Protein AF-A0A926ZMH8-F1 (afdb_monomer_lite)

Radius of gyration: 15.84 Å; chains: 1; bounding box: 52×40×39 Å

Foldseek 3Di:
DDDPDDPDDFQKEKEWELDLAKIKIWMDGRVDPDIDIDIFGNFKAFDAPVVLCVQCVVCVPPDQLSQSFWKDWPRTIIDTGNCRVPVVVGDSDPPDDSLVSVLGVVVSVVVSVCSVVVVPDDTGYHYHYDDDPVCVVVVVVSVVVVVPTDMDD

Structure (mmCIF, N/CA/C/O backbone):
data_AF-A0A926ZMH8-F1
#
_entry.id   AF-A0A926ZMH8-F1
#
loop_
_atom_site.group_PDB
_atom_site.id
_atom_site.type_symbol
_atom_site.label_atom_id
_atom_site.label_alt_id
_atom_site.label_comp_id
_atom_site.label_asym_id
_atom_site.label_entity_id
_atom_site.label_seq_id
_atom_site.pdbx_PDB_ins_code
_atom_site.Cartn_x
_atom_site.Cartn_y
_atom_site.Cartn_z
_atom_site.occupancy
_atom_site.B_iso_or_equiv
_atom_site.auth_seq_id
_atom_site.auth_comp_id
_atom_site.auth_asym_id
_atom_site.auth_atom_id
_atom_site.pdbx_PDB_model_num
ATOM 1 N N . MET A 1 1 ? -37.365 16.275 12.349 1.00 48.41 1 MET A N 1
ATOM 2 C CA . MET A 1 1 ? -35.954 16.168 12.787 1.00 48.41 1 MET A CA 1
ATOM 3 C C . MET A 1 1 ? -35.338 14.943 12.133 1.00 48.41 1 MET A C 1
ATOM 5 O O . MET A 1 1 ? -35.854 13.851 12.330 1.00 48.41 1 MET A O 1
ATOM 9 N N . ALA A 1 2 ? -34.305 15.112 11.305 1.00 53.81 2 ALA A N 1
ATOM 10 C CA . ALA A 1 2 ? -33.599 13.981 10.706 1.00 53.81 2 ALA A CA 1
ATOM 11 C C . ALA A 1 2 ? -32.745 13.289 11.779 1.00 53.81 2 ALA A C 1
ATOM 13 O O . ALA A 1 2 ? -31.973 13.946 12.476 1.00 53.81 2 ALA A O 1
ATOM 14 N N . ARG A 1 3 ? -32.901 11.970 11.932 1.00 49.91 3 ARG A N 1
ATOM 15 C CA . ARG A 1 3 ? -32.068 11.155 12.825 1.00 49.91 3 ARG A CA 1
ATOM 16 C C . ARG A 1 3 ? -30.608 11.276 12.357 1.00 49.91 3 ARG A C 1
ATOM 18 O O . ARG A 1 3 ? -30.365 11.030 11.174 1.00 49.91 3 ARG A O 1
ATOM 25 N N . PRO A 1 4 ? -29.643 11.653 13.218 1.00 54.38 4 PRO A N 1
ATOM 26 C CA . PRO A 1 4 ? -28.249 11.738 12.803 1.00 54.38 4 PRO A CA 1
ATOM 27 C C . PRO A 1 4 ? -27.799 10.368 12.286 1.00 54.38 4 PRO A C 1
ATOM 29 O O . PRO A 1 4 ? -28.008 9.343 12.942 1.00 54.38 4 PRO A O 1
ATOM 32 N N . LYS A 1 5 ? -27.235 10.346 11.072 1.00 59.25 5 LYS A N 1
ATOM 33 C CA . LYS A 1 5 ? -26.656 9.139 10.473 1.00 59.25 5 LYS A CA 1
ATOM 34 C C . LYS A 1 5 ? -25.567 8.641 11.423 1.00 59.25 5 LYS A C 1
ATOM 36 O O . LYS A 1 5 ? -24.600 9.355 11.670 1.00 59.25 5 LYS A O 1
ATOM 41 N N . LYS A 1 6 ? -25.741 7.438 11.976 1.00 57.62 6 LYS A N 1
ATOM 42 C CA . LYS A 1 6 ? -24.728 6.798 12.820 1.00 57.62 6 LYS A CA 1
ATOM 43 C C . LYS A 1 6 ? -23.493 6.578 11.944 1.00 57.62 6 LYS A C 1
ATOM 45 O O . LYS A 1 6 ? -23.560 5.805 10.991 1.00 57.62 6 LYS A O 1
ATOM 50 N N . VAL A 1 7 ? -22.417 7.318 12.203 1.00 68.25 7 VAL A N 1
ATOM 51 C CA . VAL A 1 7 ? -21.144 7.127 11.500 1.00 68.25 7 VAL A CA 1
ATOM 52 C C . VAL A 1 7 ? -20.620 5.761 11.925 1.00 68.25 7 VAL A C 1
ATOM 54 O O . VAL A 1 7 ? -20.462 5.510 13.120 1.00 68.25 7 VAL A O 1
ATOM 57 N N . ALA A 1 8 ? -20.453 4.852 10.965 1.00 81.44 8 ALA A N 1
ATOM 58 C CA . ALA A 1 8 ? -19.857 3.553 11.235 1.00 81.44 8 ALA A CA 1
ATOM 59 C C . ALA A 1 8 ? -18.412 3.766 11.707 1.00 81.44 8 ALA A C 1
ATOM 61 O O . ALA A 1 8 ? -17.679 4.556 11.109 1.00 81.44 8 ALA A O 1
ATOM 62 N N . VAL A 1 9 ? -18.035 3.103 12.798 1.00 87.25 9 VAL A N 1
ATOM 63 C CA . VAL A 1 9 ? -16.648 3.090 13.273 1.00 87.25 9 VAL A CA 1
ATOM 64 C C . VAL A 1 9 ? -15.838 2.276 12.258 1.00 87.25 9 VAL A C 1
ATOM 66 O O . VAL A 1 9 ? -16.289 1.182 11.920 1.00 87.25 9 VAL A O 1
ATOM 69 N N . PRO A 1 10 ? -14.718 2.797 11.723 1.00 92.44 10 PRO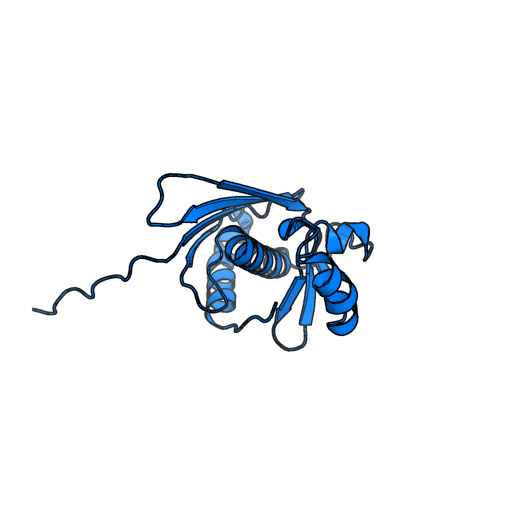 A N 1
ATOM 70 C CA . PRO A 1 10 ? -13.897 2.049 10.776 1.00 92.44 10 PRO A CA 1
ATOM 71 C C . PRO A 1 10 ? -13.199 0.876 11.475 1.00 92.44 10 PRO A C 1
ATOM 73 O O . PRO A 1 10 ? -12.972 0.939 12.681 1.00 92.44 10 PRO A O 1
ATOM 76 N N . ASP A 1 11 ? -12.785 -0.148 10.735 1.00 94.50 11 ASP A N 1
ATOM 77 C CA . ASP A 1 11 ? -12.047 -1.293 11.294 1.00 94.50 11 ASP A CA 1
ATOM 78 C C . ASP A 1 11 ? -10.647 -0.869 11.772 1.00 94.50 11 ASP A C 1
ATOM 80 O O . ASP A 1 11 ? -10.166 -1.299 12.823 1.00 94.50 11 ASP A O 1
ATOM 84 N N . ALA A 1 12 ? -10.018 0.061 11.046 1.00 95.31 12 ALA A N 1
ATOM 85 C CA . ALA A 1 12 ? -8.721 0.628 11.401 1.00 95.31 12 ALA A CA 1
ATOM 86 C C . ALA A 1 12 ? -8.620 2.134 11.112 1.00 95.31 12 ALA A C 1
ATOM 88 O O . ALA A 1 12 ? -9.407 2.724 10.363 1.00 95.31 12 ALA A O 1
ATOM 89 N N . ILE A 1 13 ? -7.593 2.754 11.685 1.00 95.31 13 ILE A N 1
ATOM 90 C CA . ILE A 1 13 ? -7.189 4.132 11.410 1.00 95.31 13 ILE A CA 1
ATOM 91 C C . ILE A 1 13 ? -5.719 4.124 10.998 1.00 95.31 13 ILE A C 1
ATOM 93 O O . ILE A 1 13 ? -4.895 3.469 11.637 1.00 95.31 13 ILE A O 1
ATOM 97 N N . ALA A 1 14 ? -5.388 4.858 9.936 1.00 95.75 14 ALA A N 1
ATOM 98 C CA . ALA A 1 14 ? -4.032 4.976 9.420 1.00 95.75 14 ALA A CA 1
ATOM 99 C C . ALA A 1 14 ? -3.645 6.430 9.159 1.00 95.75 14 ALA A C 1
ATOM 101 O O . ALA A 1 14 ? -4.430 7.229 8.649 1.00 95.75 14 ALA A O 1
ATOM 102 N N . VAL A 1 15 ? -2.394 6.747 9.464 1.00 95.25 15 VAL A N 1
ATOM 103 C CA . VAL A 1 15 ? -1.770 8.041 9.221 1.00 95.25 15 VAL A CA 1
ATOM 104 C C . VAL A 1 15 ? -0.496 7.812 8.417 1.00 95.25 15 VAL A C 1
ATOM 106 O O . VAL A 1 15 ? 0.354 7.017 8.820 1.00 95.25 15 VAL A O 1
ATOM 109 N N . MET A 1 16 ? -0.370 8.483 7.274 1.00 93.75 16 MET A N 1
ATOM 110 C CA . MET A 1 16 ? 0.699 8.232 6.306 1.00 93.75 16 MET A CA 1
ATOM 111 C C . MET A 1 16 ? 1.447 9.514 5.938 1.00 93.75 16 MET A C 1
ATOM 113 O O . MET A 1 16 ? 0.837 10.553 5.690 1.00 93.75 16 MET A O 1
ATOM 117 N N . ASP A 1 17 ? 2.768 9.416 5.847 1.00 91.69 17 ASP A N 1
ATOM 118 C CA . ASP A 1 17 ? 3.660 10.443 5.306 1.00 91.69 17 ASP A CA 1
ATOM 119 C C . ASP A 1 17 ? 4.422 9.856 4.110 1.00 91.69 17 ASP A C 1
ATOM 121 O O . ASP A 1 17 ? 5.140 8.864 4.253 1.00 91.69 17 ASP A O 1
ATOM 125 N N . PHE A 1 18 ? 4.253 10.455 2.927 1.00 87.19 18 PHE A N 1
ATOM 126 C CA . PHE A 1 18 ? 4.864 10.006 1.668 1.00 87.19 18 PHE A CA 1
ATOM 127 C C . PHE A 1 18 ? 6.198 10.698 1.365 1.00 87.19 18 PHE A C 1
ATOM 129 O O . PHE A 1 18 ? 6.505 10.957 0.196 1.00 87.19 18 PHE A O 1
ATOM 136 N N . GLY A 1 19 ? 6.979 11.007 2.401 1.00 82.44 19 GLY A N 1
ATOM 137 C CA . GLY A 1 19 ? 8.272 11.672 2.297 1.00 82.44 19 GLY A CA 1
ATOM 138 C C . GLY A 1 19 ? 9.176 11.143 1.173 1.00 82.44 19 GLY A C 1
ATOM 139 O O . GLY A 1 19 ? 9.154 9.969 0.793 1.00 82.44 19 GLY A O 1
ATOM 140 N N . GLY A 1 20 ? 10.021 12.031 0.639 1.00 79.88 20 GLY A N 1
ATOM 141 C CA . GLY A 1 20 ? 10.854 11.744 -0.538 1.00 79.88 20 GLY A CA 1
ATOM 142 C C . GLY A 1 20 ? 11.866 10.606 -0.358 1.00 79.88 20 GLY A C 1
ATOM 143 O O . GLY A 1 20 ? 12.298 10.028 -1.346 1.00 79.88 20 GLY A O 1
ATOM 144 N N . LEU A 1 21 ? 12.221 10.265 0.884 1.00 83.25 21 LEU A N 1
ATOM 145 C CA . LEU A 1 21 ? 13.135 9.161 1.196 1.00 83.25 21 LEU A CA 1
ATOM 146 C C . LEU A 1 21 ? 12.397 7.855 1.502 1.00 83.25 21 LEU A C 1
ATOM 148 O O . LEU A 1 21 ? 12.837 6.784 1.093 1.00 83.25 21 LEU A O 1
ATOM 152 N N . SER A 1 22 ? 11.263 7.943 2.191 1.00 90.38 22 SER A N 1
ATOM 153 C CA . SER A 1 22 ? 10.545 6.793 2.734 1.00 90.38 22 SER A CA 1
ATOM 154 C C . SER A 1 22 ? 9.086 7.138 2.989 1.00 90.38 22 SER A C 1
ATOM 156 O O . SER A 1 22 ? 8.794 8.244 3.447 1.00 90.38 22 SER A O 1
ATOM 158 N N . THR A 1 23 ? 8.208 6.159 2.814 1.00 92.31 23 THR A N 1
ATOM 159 C CA . THR A 1 23 ? 6.823 6.212 3.277 1.00 92.31 23 THR A CA 1
ATOM 160 C C . THR A 1 23 ? 6.759 5.744 4.725 1.00 92.31 23 THR A C 1
ATOM 162 O O . THR A 1 23 ? 7.179 4.629 5.029 1.00 92.31 23 THR A O 1
ATOM 165 N N . ARG A 1 24 ? 6.242 6.579 5.626 1.00 95.94 24 ARG A N 1
ATOM 166 C CA . ARG A 1 24 ? 6.082 6.251 7.050 1.00 95.94 24 ARG A CA 1
ATOM 167 C C . ARG A 1 24 ? 4.606 6.097 7.364 1.00 95.94 24 ARG A C 1
ATOM 169 O O . ARG A 1 24 ? 3.810 6.957 6.987 1.00 95.94 24 ARG A O 1
ATOM 176 N N . VAL A 1 25 ? 4.248 5.019 8.052 1.00 97.31 25 VAL A N 1
ATOM 177 C CA . VAL A 1 25 ? 2.852 4.692 8.347 1.00 97.31 25 VAL A CA 1
ATOM 178 C C . VAL A 1 25 ? 2.697 4.389 9.826 1.00 97.31 25 VAL A C 1
ATOM 180 O O . VAL A 1 25 ? 3.406 3.543 10.367 1.00 97.31 25 VAL A O 1
ATOM 183 N N . PHE A 1 26 ? 1.744 5.062 10.462 1.00 97.06 26 PHE A N 1
ATOM 184 C CA . PHE A 1 26 ? 1.258 4.755 11.804 1.00 97.06 26 PHE A CA 1
ATOM 185 C C . PHE A 1 26 ? -0.183 4.283 11.691 1.00 97.06 26 PHE A C 1
ATOM 187 O O . PHE A 1 26 ? -0.970 4.880 10.959 1.00 97.06 26 PHE A O 1
ATOM 194 N N . TYR A 1 27 ? -0.539 3.216 12.391 1.00 97.00 27 TYR A N 1
ATOM 195 C CA . TYR A 1 27 ? -1.875 2.646 12.296 1.00 97.00 27 TYR A CA 1
ATOM 196 C C . TYR A 1 27 ? -2.273 1.926 13.580 1.00 97.00 27 TYR A C 1
ATOM 198 O O . TYR A 1 27 ? -1.427 1.493 14.367 1.00 97.00 27 TYR A O 1
ATOM 206 N N . PHE A 1 28 ? -3.576 1.797 13.785 1.00 94.94 28 PHE A N 1
ATOM 207 C CA . PHE A 1 28 ? -4.149 1.022 14.876 1.00 94.94 28 PHE A CA 1
ATOM 208 C C . PHE A 1 28 ? -5.524 0.488 14.479 1.00 94.94 28 PHE A C 1
ATOM 210 O O . PHE A 1 28 ? -6.229 1.075 13.655 1.00 94.94 28 PHE A O 1
ATOM 217 N N . GLU A 1 29 ? -5.888 -0.646 15.064 1.00 95.06 29 GLU A N 1
ATOM 218 C CA . GLU A 1 29 ? -7.231 -1.211 14.961 1.00 95.06 29 GLU A CA 1
ATOM 219 C C . GLU A 1 29 ? -8.158 -0.440 15.905 1.00 95.06 29 GLU A C 1
ATOM 221 O O . GLU A 1 29 ? -7.808 -0.219 17.064 1.00 95.06 29 GLU A O 1
ATOM 226 N N . SER A 1 30 ? -9.339 -0.025 15.444 1.00 90.69 30 SER A N 1
ATOM 227 C CA . SER A 1 30 ? -10.188 0.928 16.184 1.00 90.69 30 SER A CA 1
ATOM 228 C C . SER A 1 30 ? -10.632 0.439 17.566 1.00 90.69 30 SER A C 1
ATOM 230 O O . SER A 1 30 ? -10.969 1.245 18.433 1.00 90.69 30 SER A O 1
ATOM 232 N N . HIS A 1 31 ? -10.638 -0.877 17.783 1.00 85.69 31 HIS A N 1
ATOM 233 C CA . HIS A 1 31 ? -11.037 -1.504 19.043 1.00 85.69 31 HIS A CA 1
ATOM 234 C C . HIS A 1 31 ? -9.857 -1.852 19.965 1.00 85.69 31 HIS A C 1
ATOM 236 O O . HIS A 1 31 ? -10.079 -2.375 21.058 1.00 85.69 31 HIS A O 1
ATOM 242 N N . LYS A 1 32 ? -8.613 -1.559 19.561 1.00 87.75 32 LYS A N 1
ATOM 243 C CA . LYS A 1 32 ? -7.399 -1.851 20.333 1.00 87.75 32 LYS A CA 1
ATOM 244 C C . LYS A 1 32 ? -6.615 -0.572 20.618 1.00 87.75 32 LYS A C 1
ATOM 246 O O . LYS A 1 32 ? -6.468 0.295 19.768 1.00 87.75 32 LYS A O 1
ATOM 251 N N . SER A 1 33 ? -6.027 -0.487 21.808 1.00 79.25 33 SER A N 1
ATOM 252 C CA . SER A 1 33 ? -5.202 0.664 22.213 1.00 79.25 33 SER A CA 1
ATOM 253 C C . SER A 1 33 ? -3.758 0.609 21.693 1.00 79.25 33 SER A C 1
ATOM 255 O O . SER A 1 33 ? -2.953 1.479 22.018 1.00 79.25 33 SER A O 1
ATOM 257 N N . GLN A 1 34 ? -3.392 -0.424 20.929 1.00 90.31 34 GLN A N 1
ATOM 258 C CA . GLN A 1 34 ? -2.026 -0.617 20.451 1.00 90.31 34 GLN A CA 1
ATOM 259 C C . GLN A 1 34 ? -1.797 0.134 19.139 1.00 90.31 34 GLN A C 1
ATOM 261 O O . GLN A 1 34 ? -2.407 -0.173 18.116 1.00 90.31 34 GLN A O 1
ATOM 266 N N . THR A 1 35 ? -0.872 1.093 19.172 1.00 92.19 35 THR A N 1
ATOM 267 C CA . THR A 1 35 ? -0.370 1.760 17.968 1.00 92.19 35 THR A CA 1
ATOM 268 C C . THR A 1 35 ? 0.780 0.960 17.377 1.00 92.19 35 THR A C 1
ATOM 270 O O . THR A 1 35 ? 1.703 0.571 18.092 1.00 92.19 35 THR A O 1
ATOM 273 N N . ASN A 1 36 ? 0.737 0.753 16.067 1.00 96.56 36 ASN A N 1
ATOM 274 C CA . ASN A 1 36 ? 1.771 0.086 15.295 1.00 96.56 36 ASN A CA 1
ATOM 275 C C . ASN A 1 36 ? 2.315 1.034 14.222 1.00 96.56 36 ASN A C 1
ATOM 277 O O . ASN A 1 36 ? 1.672 2.019 13.845 1.00 96.56 36 ASN A O 1
ATOM 281 N N . SER A 1 37 ? 3.502 0.733 13.707 1.00 97.25 37 SER A N 1
ATOM 282 C CA . SER A 1 37 ? 4.084 1.476 12.594 1.00 97.25 37 SER A CA 1
ATOM 283 C C . SER A 1 37 ? 4.920 0.584 11.687 1.00 97.25 37 SER A C 1
ATOM 285 O O . SER A 1 37 ? 5.363 -0.494 12.082 1.00 97.25 37 SER A O 1
ATOM 287 N N . PHE A 1 38 ? 5.105 1.031 10.449 1.00 97.62 38 PHE A N 1
ATOM 288 C CA . PHE A 1 38 ? 6.083 0.470 9.522 1.00 97.62 38 PHE A CA 1
ATOM 289 C C . PHE A 1 38 ? 6.610 1.561 8.587 1.00 97.62 38 PHE A C 1
ATOM 291 O O . PHE A 1 38 ? 6.057 2.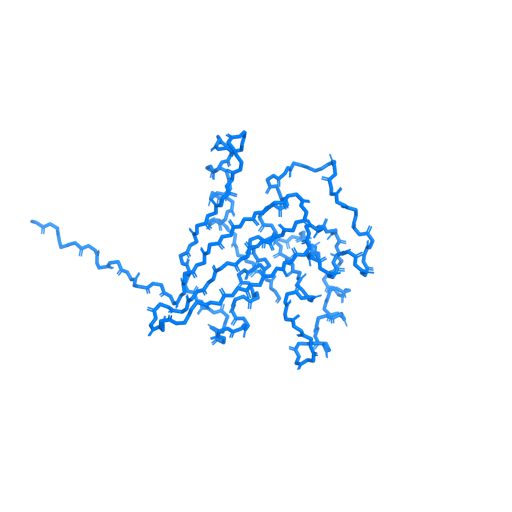663 8.490 1.00 97.62 38 PHE A O 1
ATOM 298 N N . ILE A 1 39 ? 7.711 1.243 7.913 1.00 96.88 39 ILE A N 1
ATOM 299 C CA . ILE A 1 39 ? 8.351 2.103 6.924 1.00 96.88 39 ILE A CA 1
ATOM 300 C C . ILE A 1 39 ? 8.464 1.311 5.627 1.00 96.88 39 ILE A C 1
ATOM 302 O O . ILE A 1 39 ? 8.783 0.128 5.654 1.00 96.88 39 ILE A O 1
ATOM 306 N N . MET A 1 40 ? 8.209 1.980 4.508 1.00 95.25 40 MET A N 1
ATOM 307 C CA . MET A 1 40 ? 8.518 1.483 3.172 1.00 95.25 40 MET A CA 1
ATOM 308 C C . MET A 1 40 ? 9.463 2.459 2.485 1.00 95.25 40 MET A C 1
ATOM 310 O O . MET A 1 40 ? 9.401 3.673 2.704 1.00 95.25 40 MET A O 1
ATOM 314 N N . GLU A 1 41 ? 10.306 1.959 1.602 1.00 93.56 41 GLU A N 1
ATOM 315 C CA . GLU A 1 41 ? 11.113 2.784 0.723 1.00 93.56 41 GLU A CA 1
ATOM 316 C C . GLU A 1 41 ? 10.213 3.616 -0.218 1.00 93.56 41 GLU A C 1
ATOM 318 O O . GLU A 1 41 ? 9.028 3.339 -0.428 1.00 93.56 41 GLU A O 1
ATOM 323 N N . SER A 1 42 ? 10.743 4.718 -0.747 1.00 89.50 42 SER A N 1
ATOM 324 C CA . SER A 1 42 ? 9.958 5.692 -1.523 1.00 89.50 42 SER A CA 1
ATOM 325 C C . SER A 1 42 ? 9.737 5.301 -2.989 1.00 89.50 42 SER A C 1
ATOM 327 O O . SER A 1 42 ? 8.980 5.978 -3.693 1.00 89.50 42 SER A O 1
ATOM 329 N N . GLN A 1 43 ? 10.391 4.241 -3.452 1.00 90.19 43 GLN A N 1
ATOM 330 C CA . GLN A 1 43 ? 10.428 3.799 -4.835 1.00 90.19 43 GLN A CA 1
ATOM 331 C C . GLN A 1 43 ? 9.072 3.241 -5.270 1.00 90.19 43 GLN A C 1
ATOM 333 O O . GLN A 1 43 ? 8.419 2.482 -4.553 1.00 90.19 43 GLN A O 1
ATOM 338 N N . VAL A 1 44 ? 8.670 3.607 -6.486 1.00 89.94 44 VAL A N 1
ATOM 339 C CA . VAL A 1 44 ? 7.494 3.069 -7.172 1.00 89.94 44 VAL A CA 1
ATOM 340 C C . VAL A 1 44 ? 7.900 2.805 -8.616 1.00 89.94 44 VAL A C 1
ATOM 342 O O . VAL A 1 44 ? 8.349 3.721 -9.305 1.00 89.94 44 VAL A O 1
ATOM 345 N N . GLY A 1 45 ? 7.757 1.564 -9.075 1.00 88.44 45 GLY A N 1
ATOM 346 C CA . GLY A 1 45 ? 8.221 1.132 -10.396 1.00 88.44 45 GLY A CA 1
ATOM 347 C C . GLY A 1 45 ? 7.163 0.325 -11.147 1.00 88.44 45 GLY A C 1
ATOM 348 O O . GLY A 1 45 ? 6.368 -0.357 -10.504 1.00 88.44 45 GLY A O 1
ATOM 349 N N . PRO A 1 46 ? 7.095 0.408 -12.490 1.00 89.44 46 PRO A N 1
ATOM 350 C CA . PRO A 1 46 ? 6.227 -0.466 -13.277 1.00 89.44 46 PRO A CA 1
ATOM 351 C C . PRO A 1 46 ? 6.647 -1.932 -13.139 1.00 89.44 46 PRO A C 1
ATOM 353 O O . PRO A 1 46 ? 7.835 -2.239 -13.117 1.00 89.44 46 PRO A O 1
ATOM 356 N N . VAL A 1 47 ? 5.666 -2.831 -13.077 1.00 89.38 47 VAL A N 1
ATOM 357 C CA . VAL A 1 47 ? 5.876 -4.285 -13.056 1.00 89.38 47 VAL A CA 1
ATOM 358 C C . VAL A 1 47 ? 4.690 -4.978 -13.728 1.00 89.38 47 VAL A C 1
ATOM 360 O O . VAL A 1 47 ? 3.575 -4.461 -13.688 1.00 89.38 47 VAL A O 1
ATOM 363 N N . SER A 1 48 ? 4.898 -6.140 -14.351 1.00 90.06 48 SER A N 1
ATOM 364 C CA . SER A 1 48 ? 3.778 -6.974 -14.806 1.00 90.06 48 SER A CA 1
ATOM 365 C C . SER A 1 48 ? 3.108 -7.672 -13.613 1.00 90.06 48 SER A C 1
ATOM 367 O O . SER A 1 48 ? 3.766 -7.945 -12.608 1.00 90.06 48 SER A O 1
ATOM 369 N N . ARG A 1 49 ? 1.812 -7.996 -13.709 1.00 90.31 49 ARG A N 1
ATOM 370 C CA . ARG A 1 49 ? 1.125 -8.737 -12.633 1.00 90.31 49 ARG A CA 1
ATOM 371 C C . ARG A 1 49 ? 1.726 -10.122 -12.415 1.00 90.31 49 ARG A C 1
ATOM 373 O O . ARG A 1 49 ? 1.893 -10.527 -11.273 1.00 90.31 49 ARG A O 1
ATOM 380 N N . ASP A 1 50 ? 2.082 -10.821 -13.490 1.00 91.06 50 ASP A N 1
ATOM 381 C CA . ASP A 1 50 ? 2.666 -12.163 -13.401 1.00 91.06 50 ASP A CA 1
ATOM 382 C C . ASP A 1 50 ? 4.008 -12.126 -12.669 1.00 91.06 50 ASP A C 1
ATOM 384 O O . ASP A 1 50 ? 4.255 -12.924 -11.768 1.00 91.06 50 ASP A O 1
ATOM 388 N N . THR A 1 51 ? 4.848 -11.137 -12.992 1.00 88.94 51 THR A N 1
ATOM 389 C CA . THR A 1 51 ? 6.118 -10.922 -12.295 1.00 88.94 51 THR A CA 1
ATOM 390 C C . THR A 1 51 ? 5.888 -10.554 -10.832 1.00 88.94 51 THR A C 1
ATOM 392 O O . THR A 1 51 ? 6.537 -11.128 -9.966 1.00 88.94 51 THR A O 1
ATOM 395 N N . ALA A 1 52 ? 4.962 -9.641 -10.530 1.00 89.19 52 ALA A N 1
ATOM 396 C CA . ALA A 1 52 ? 4.667 -9.262 -9.150 1.00 89.19 52 ALA A CA 1
ATOM 397 C C . ALA A 1 52 ? 4.188 -10.466 -8.320 1.00 89.19 52 ALA A C 1
ATOM 399 O O . ALA A 1 52 ? 4.736 -10.742 -7.256 1.00 89.19 52 ALA A O 1
ATOM 400 N N . ASN A 1 53 ? 3.260 -11.257 -8.862 1.00 91.06 53 ASN A N 1
ATOM 401 C CA . ASN A 1 53 ? 2.765 -12.481 -8.234 1.00 91.06 53 ASN A CA 1
ATOM 402 C C . ASN A 1 53 ? 3.864 -13.519 -8.000 1.00 91.06 53 ASN A C 1
ATOM 404 O O . ASN A 1 53 ? 3.890 -14.141 -6.938 1.00 91.06 53 ASN A O 1
ATOM 408 N N . ALA A 1 54 ? 4.780 -13.692 -8.956 1.00 89.38 54 ALA A N 1
ATOM 409 C CA . ALA A 1 54 ? 5.899 -14.621 -8.818 1.00 89.38 54 ALA A CA 1
ATOM 410 C C . ALA A 1 54 ? 6.812 -14.276 -7.627 1.00 89.38 54 ALA A C 1
ATOM 412 O O . ALA A 1 54 ? 7.390 -15.180 -7.028 1.00 89.38 54 ALA A O 1
ATOM 413 N N . TYR A 1 55 ? 6.909 -12.996 -7.253 1.00 84.75 55 TYR A N 1
ATOM 414 C CA . TYR A 1 55 ? 7.634 -12.561 -6.058 1.00 84.75 55 TYR A CA 1
ATOM 415 C C . TYR A 1 55 ? 6.772 -12.589 -4.795 1.00 84.75 55 TYR A C 1
ATOM 417 O O . TYR A 1 55 ? 7.255 -13.002 -3.744 1.00 84.75 55 TYR A O 1
ATOM 425 N N . THR A 1 56 ? 5.516 -12.152 -4.859 1.00 86.88 56 THR A N 1
ATOM 426 C CA . THR A 1 56 ? 4.686 -11.978 -3.660 1.00 86.88 56 THR A CA 1
ATOM 427 C C . THR A 1 56 ? 4.133 -13.304 -3.148 1.00 86.88 56 THR A C 1
ATOM 429 O O . THR A 1 56 ? 4.304 -13.598 -1.967 1.00 86.88 56 THR A O 1
ATOM 432 N N . LEU A 1 57 ? 3.529 -14.137 -4.006 1.00 89.06 57 LEU A N 1
ATOM 433 C CA . LEU A 1 57 ? 2.815 -15.351 -3.577 1.00 89.06 57 LEU A CA 1
ATOM 434 C C . LEU A 1 57 ? 3.696 -16.344 -2.798 1.00 89.06 57 LEU A C 1
ATOM 436 O O . LEU A 1 57 ? 3.245 -16.820 -1.756 1.00 89.06 57 LEU A O 1
ATOM 440 N N . PRO A 1 58 ? 4.947 -16.633 -3.212 1.00 89.88 58 PRO A N 1
ATOM 441 C CA . PRO A 1 58 ? 5.813 -17.531 -2.446 1.00 89.88 58 PRO A CA 1
ATOM 442 C C . PRO A 1 58 ? 6.268 -16.944 -1.103 1.00 89.88 58 PRO A C 1
ATOM 444 O O . PRO A 1 58 ? 6.665 -17.693 -0.214 1.00 89.88 58 PRO A O 1
ATOM 447 N N . ASN A 1 59 ? 6.223 -15.615 -0.953 1.00 86.00 59 ASN A N 1
ATOM 448 C CA . ASN A 1 59 ? 6.798 -14.891 0.180 1.00 86.00 59 ASN A CA 1
ATOM 449 C C . ASN A 1 59 ? 5.764 -14.351 1.182 1.00 86.00 59 ASN A C 1
ATOM 451 O O . ASN A 1 59 ? 6.163 -13.797 2.206 1.00 86.00 59 ASN A O 1
ATOM 455 N N . LEU A 1 60 ? 4.461 -14.545 0.937 1.00 85.25 60 LEU A N 1
ATOM 456 C CA . LEU A 1 60 ? 3.368 -14.045 1.789 1.00 85.25 60 LEU A CA 1
ATOM 457 C C . LEU A 1 60 ? 3.514 -14.424 3.273 1.00 85.25 60 LEU A C 1
ATOM 459 O O . LEU A 1 60 ? 3.170 -13.630 4.141 1.00 85.25 60 LEU A O 1
ATOM 463 N N . ASN A 1 61 ? 4.045 -15.616 3.561 1.00 86.81 61 ASN A N 1
ATOM 464 C CA . ASN A 1 61 ? 4.178 -16.137 4.928 1.00 86.81 61 ASN A CA 1
ATOM 465 C C . ASN A 1 61 ? 5.602 -16.028 5.499 1.00 86.81 61 ASN A C 1
ATOM 467 O O . ASN A 1 61 ? 5.812 -16.324 6.673 1.00 86.81 61 ASN A O 1
ATOM 471 N N . SER A 1 62 ? 6.592 -15.675 4.676 1.00 87.50 62 SER A N 1
ATOM 472 C CA . SER A 1 62 ? 8.016 -15.698 5.046 1.00 87.50 62 SER A CA 1
ATOM 473 C C . SER A 1 62 ? 8.649 -14.311 5.101 1.00 87.50 62 SER A C 1
ATOM 475 O O . SER A 1 62 ? 9.740 -14.159 5.648 1.00 87.50 62 SER A O 1
ATOM 477 N N . THR A 1 63 ? 7.986 -13.303 4.534 1.00 90.06 63 THR A N 1
ATOM 478 C CA . THR A 1 63 ? 8.509 -11.944 4.404 1.00 90.06 63 THR A CA 1
ATOM 479 C C . THR A 1 63 ? 7.502 -10.938 4.936 1.00 90.06 63 THR A C 1
ATOM 481 O O . THR A 1 63 ? 6.295 -11.095 4.764 1.00 90.06 63 THR A O 1
ATOM 484 N N . SER A 1 64 ? 7.995 -9.871 5.564 1.00 94.62 64 SER A N 1
ATOM 485 C CA . SER A 1 64 ? 7.143 -8.769 5.998 1.00 94.62 64 SER A CA 1
ATOM 486 C C . SER A 1 64 ? 6.376 -8.178 4.803 1.00 94.62 64 SER A C 1
ATOM 488 O O . SER A 1 64 ? 7.005 -7.880 3.783 1.00 94.62 64 SER A O 1
ATOM 490 N N . PRO A 1 65 ? 5.050 -7.972 4.901 1.00 95.31 65 PRO A N 1
ATOM 491 C CA . PRO A 1 65 ? 4.230 -7.535 3.770 1.00 95.31 65 PRO A CA 1
ATOM 492 C C . PRO A 1 65 ? 4.716 -6.212 3.157 1.00 95.31 65 PRO A C 1
ATOM 494 O O . PRO A 1 65 ? 4.719 -6.055 1.940 1.00 95.31 65 PRO A O 1
ATOM 497 N N . GLU A 1 66 ? 5.234 -5.285 3.962 1.00 95.62 66 GLU A N 1
ATOM 498 C CA . GLU A 1 66 ? 5.829 -4.023 3.502 1.00 95.62 66 GLU A CA 1
ATOM 499 C C . GLU A 1 66 ? 6.973 -4.196 2.489 1.00 95.62 66 GLU A C 1
ATOM 501 O O . GLU A 1 66 ? 7.214 -3.289 1.693 1.00 95.62 66 GLU A O 1
ATOM 506 N N . ASN A 1 67 ? 7.621 -5.365 2.455 1.00 94.69 67 ASN A N 1
ATOM 507 C CA . ASN A 1 67 ? 8.751 -5.638 1.569 1.00 94.69 67 ASN A CA 1
ATOM 508 C C . ASN A 1 67 ? 8.362 -6.318 0.247 1.00 94.69 67 ASN A C 1
ATOM 510 O O . ASN A 1 67 ? 9.197 -6.430 -0.649 1.00 94.69 67 ASN A O 1
ATOM 514 N N . ILE A 1 68 ? 7.114 -6.769 0.106 1.00 94.50 68 ILE A N 1
ATOM 515 C CA . ILE A 1 68 ? 6.611 -7.497 -1.077 1.00 94.50 68 ILE A CA 1
ATOM 516 C C . ILE A 1 68 ? 5.379 -6.823 -1.694 1.00 94.50 68 ILE A C 1
ATOM 518 O O . ILE A 1 68 ? 4.643 -7.439 -2.467 1.00 94.50 68 ILE A O 1
ATOM 522 N N . ALA A 1 69 ? 5.148 -5.557 -1.343 1.00 95.06 69 ALA A N 1
ATOM 523 C CA . ALA A 1 69 ? 3.961 -4.820 -1.730 1.00 95.06 69 ALA A CA 1
ATOM 524 C C . A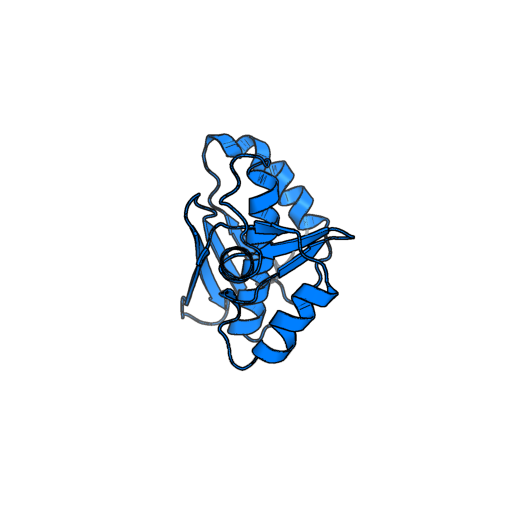LA A 1 69 ? 4.008 -4.344 -3.190 1.00 95.06 69 ALA A C 1
ATOM 526 O O . ALA A 1 69 ? 4.968 -3.730 -3.668 1.00 95.06 69 ALA A O 1
ATOM 527 N N . TRP A 1 70 ? 2.899 -4.558 -3.884 1.00 94.56 70 TRP A N 1
ATOM 528 C CA . TRP A 1 70 ? 2.615 -4.006 -5.199 1.00 94.56 70 TRP A CA 1
ATOM 529 C C . TRP A 1 70 ? 1.121 -3.699 -5.292 1.00 94.56 70 TRP A C 1
ATOM 531 O O . TRP A 1 70 ? 0.329 -4.102 -4.443 1.00 94.56 70 TRP A O 1
ATOM 541 N N . VAL A 1 71 ? 0.740 -2.913 -6.292 1.00 93.06 71 VAL A N 1
ATOM 542 C CA . VAL A 1 71 ? -0.635 -2.449 -6.468 1.00 93.06 71 VAL A CA 1
ATOM 543 C C . VAL A 1 71 ? -0.981 -2.472 -7.947 1.00 93.06 71 VAL A C 1
ATOM 545 O O . VAL A 1 71 ? -0.247 -1.910 -8.766 1.00 93.06 71 VAL A O 1
ATOM 548 N N . ALA A 1 72 ? -2.131 -3.055 -8.284 1.00 90.31 72 ALA A N 1
ATOM 549 C CA . ALA A 1 72 ? -2.741 -2.906 -9.598 1.00 90.31 72 ALA A CA 1
ATOM 550 C C . ALA A 1 72 ? -3.978 -2.008 -9.546 1.00 90.31 72 ALA A C 1
ATOM 552 O O . ALA A 1 72 ? -4.921 -2.231 -8.782 1.00 90.31 72 ALA A O 1
ATOM 553 N N . ILE A 1 73 ? -3.987 -1.015 -10.431 1.00 85.81 73 ILE A N 1
ATOM 554 C CA . ILE A 1 73 ? -5.108 -0.116 -10.669 1.00 85.81 73 ILE A CA 1
ATOM 555 C C . ILE A 1 73 ? -5.433 -0.173 -12.160 1.00 85.81 73 ILE A C 1
ATOM 557 O O . ILE A 1 73 ? -4.653 0.290 -12.990 1.00 85.81 73 ILE A O 1
ATOM 561 N N . ASN A 1 74 ? -6.604 -0.705 -12.519 1.00 84.81 74 ASN A N 1
ATOM 562 C CA . ASN A 1 74 ? -6.941 -1.004 -13.916 1.00 84.81 74 ASN A CA 1
ATOM 563 C C . ASN A 1 74 ? -5.815 -1.841 -14.562 1.00 84.81 74 ASN A C 1
ATOM 565 O O . ASN A 1 74 ? -5.474 -2.898 -14.034 1.00 84.81 74 ASN A O 1
ATOM 569 N N . ASN A 1 75 ? -5.211 -1.370 -15.656 1.00 82.31 75 ASN A N 1
ATOM 570 C CA . ASN A 1 75 ? -4.117 -2.059 -16.348 1.00 82.31 75 ASN A CA 1
ATOM 571 C C . ASN A 1 75 ? -2.716 -1.631 -15.875 1.00 82.31 75 ASN A C 1
ATOM 573 O O . ASN A 1 75 ? -1.731 -2.201 -16.337 1.00 82.31 75 ASN A O 1
ATOM 577 N N . ASP A 1 76 ? -2.616 -0.676 -14.948 1.00 86.44 76 ASP A N 1
ATOM 578 C CA . ASP A 1 76 ? -1.338 -0.211 -14.417 1.00 86.44 76 ASP A CA 1
ATOM 579 C C . ASP A 1 76 ? -0.979 -0.978 -13.149 1.00 86.44 76 ASP A C 1
ATOM 581 O O . ASP A 1 76 ? -1.690 -0.927 -12.144 1.00 86.44 76 ASP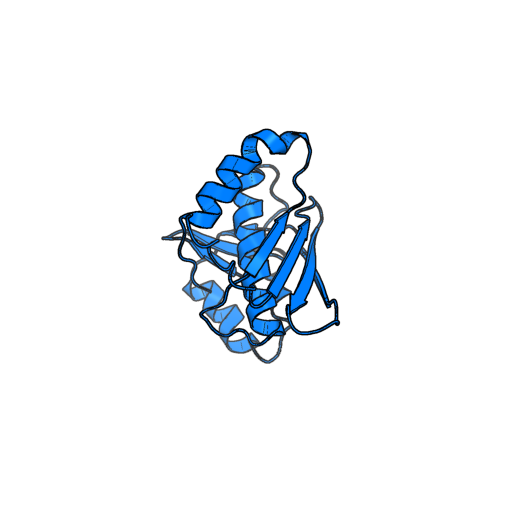 A O 1
ATOM 585 N N . CYS A 1 77 ? 0.148 -1.679 -13.193 1.00 90.12 77 CYS A N 1
ATOM 586 C CA . CYS A 1 77 ? 0.668 -2.452 -12.079 1.00 90.12 77 CYS A CA 1
ATOM 587 C C . CYS A 1 77 ? 2.020 -1.880 -11.642 1.00 90.12 77 CYS A C 1
ATOM 589 O O . CYS A 1 77 ? 2.906 -1.617 -12.465 1.00 90.12 77 CYS A O 1
ATOM 591 N N . ARG A 1 78 ? 2.152 -1.615 -10.340 1.00 91.44 78 ARG A N 1
ATOM 592 C CA . ARG A 1 78 ? 3.321 -0.958 -9.753 1.00 91.44 78 ARG A CA 1
ATOM 593 C C . ARG A 1 78 ? 3.825 -1.727 -8.542 1.00 91.44 78 ARG A C 1
ATOM 595 O O . ARG A 1 78 ? 3.065 -1.951 -7.606 1.00 91.44 78 ARG A O 1
ATOM 602 N N . ALA A 1 79 ? 5.111 -2.054 -8.532 1.00 93.38 79 ALA A N 1
ATOM 603 C CA . ALA A 1 79 ? 5.810 -2.437 -7.312 1.00 93.38 79 ALA A CA 1
ATOM 604 C C . ALA A 1 79 ? 6.054 -1.190 -6.452 1.00 93.38 79 ALA A C 1
ATOM 606 O O . ALA A 1 79 ? 6.254 -0.094 -6.993 1.00 93.38 79 ALA A O 1
ATOM 607 N N . VAL A 1 80 ? 6.064 -1.353 -5.128 1.00 93.31 80 VAL A N 1
ATOM 608 C CA . VAL A 1 80 ? 6.236 -0.253 -4.168 1.00 93.31 80 VAL A CA 1
ATOM 609 C C . VAL A 1 80 ? 7.255 -0.643 -3.094 1.00 93.31 80 VAL A C 1
ATOM 611 O O . VAL A 1 80 ? 7.325 -1.799 -2.688 1.00 93.31 80 VAL A O 1
ATOM 614 N N . GLY A 1 81 ? 8.051 0.320 -2.625 1.00 93.44 81 GLY A N 1
ATOM 615 C CA . GLY A 1 81 ? 8.989 0.118 -1.518 1.00 93.44 81 GLY A CA 1
ATOM 616 C C . GLY A 1 81 ? 10.145 -0.808 -1.883 1.00 93.44 81 GLY A C 1
ATOM 617 O O . GLY A 1 81 ? 10.668 -0.743 -3.000 1.00 93.44 81 GLY A O 1
ATOM 618 N N . TYR A 1 82 ? 10.536 -1.672 -0.946 1.00 93.69 82 TYR A N 1
ATOM 619 C CA . TYR A 1 82 ? 11.650 -2.605 -1.098 1.00 93.69 82 TYR A CA 1
ATOM 620 C C . TYR A 1 82 ? 11.553 -3.438 -2.376 1.00 93.69 82 TYR A C 1
ATOM 622 O O . TYR A 1 82 ? 12.554 -3.603 -3.072 1.00 93.69 82 TYR A O 1
ATOM 630 N N . LEU A 1 83 ? 10.355 -3.911 -2.738 1.00 91.62 83 LEU A N 1
ATOM 631 C CA . LEU A 1 83 ? 10.144 -4.683 -3.961 1.00 91.62 83 LEU A CA 1
ATOM 632 C C . LEU A 1 83 ? 10.534 -3.870 -5.209 1.00 91.62 83 LEU A C 1
ATOM 634 O O . LEU A 1 83 ? 11.248 -4.362 -6.080 1.00 91.62 83 LEU A O 1
ATOM 638 N N . ALA A 1 84 ? 10.125 -2.600 -5.276 1.00 91.44 84 ALA A N 1
ATOM 639 C CA . ALA A 1 84 ? 10.489 -1.705 -6.373 1.00 91.44 84 ALA A CA 1
ATOM 640 C C . ALA A 1 84 ? 11.989 -1.374 -6.386 1.00 91.44 84 ALA A C 1
ATOM 642 O O . ALA A 1 84 ? 12.610 -1.360 -7.451 1.00 91.44 84 ALA A O 1
ATOM 643 N N . ALA A 1 85 ? 12.560 -1.105 -5.210 1.00 88.06 85 ALA A N 1
ATOM 644 C CA . ALA A 1 85 ? 13.953 -0.706 -5.060 1.00 88.06 85 ALA A CA 1
ATOM 645 C C . ALA A 1 85 ? 14.928 -1.848 -5.386 1.00 88.06 85 ALA A C 1
ATOM 647 O O . ALA A 1 85 ? 15.900 -1.633 -6.103 1.00 88.06 85 ALA A O 1
ATOM 648 N N . SER A 1 86 ? 14.660 -3.053 -4.877 1.00 83.25 86 SER A N 1
ATOM 649 C CA . SER A 1 86 ? 15.585 -4.190 -4.944 1.00 83.25 86 SER A CA 1
ATOM 650 C C . SER A 1 86 ? 15.409 -5.058 -6.188 1.00 83.25 86 SER A C 1
ATOM 652 O O . SER A 1 86 ? 16.403 -5.492 -6.759 1.00 83.25 86 SER A O 1
ATOM 654 N N . GLN A 1 87 ? 14.168 -5.314 -6.622 1.00 75.56 87 GLN A N 1
ATOM 655 C CA . GLN A 1 87 ? 13.901 -6.277 -7.700 1.00 75.56 87 GLN A CA 1
ATOM 656 C C . GLN A 1 87 ? 13.740 -5.614 -9.067 1.00 75.56 87 GLN A C 1
ATOM 658 O O . GLN A 1 87 ? 14.010 -6.236 -10.091 1.00 75.56 87 GLN A O 1
ATOM 663 N N . PHE A 1 88 ? 13.324 -4.345 -9.100 1.00 74.06 88 PHE A N 1
ATOM 664 C CA . PHE A 1 88 ? 12.997 -3.651 -10.350 1.00 74.06 88 PHE A CA 1
ATOM 665 C C . PHE A 1 88 ? 13.876 -2.430 -10.630 1.00 74.06 88 PHE A C 1
ATOM 667 O O . PHE A 1 88 ? 13.614 -1.709 -11.592 1.00 74.06 88 PHE A O 1
ATOM 674 N N . ASN A 1 89 ? 14.919 -2.199 -9.816 1.00 66.88 89 ASN A N 1
ATOM 675 C CA . ASN A 1 89 ? 15.839 -1.058 -9.924 1.00 66.88 89 ASN A CA 1
ATOM 676 C C . ASN A 1 89 ? 15.102 0.277 -10.134 1.00 66.88 89 ASN A C 1
ATOM 678 O O . ASN A 1 89 ? 15.544 1.156 -10.885 1.00 66.88 89 ASN A O 1
ATOM 682 N N . ALA A 1 90 ? 13.933 0.426 -9.503 1.00 68.12 90 ALA A N 1
ATOM 683 C CA . ALA A 1 90 ? 13.161 1.646 -9.612 1.00 68.12 90 ALA A CA 1
ATOM 684 C C . ALA A 1 90 ? 13.954 2.769 -8.942 1.00 68.12 90 ALA A C 1
ATOM 686 O O . ALA A 1 90 ? 14.299 2.699 -7.764 1.00 68.12 90 ALA A O 1
ATOM 687 N N . HIS A 1 91 ? 14.264 3.812 -9.702 1.00 62.41 91 HIS A N 1
ATOM 688 C CA . HIS A 1 91 ? 14.944 4.976 -9.156 1.00 62.41 91 HIS A CA 1
ATOM 689 C C . HIS A 1 91 ? 13.932 5.832 -8.393 1.00 62.41 91 HIS A C 1
ATOM 691 O O . HIS A 1 91 ? 12.744 5.851 -8.728 1.00 62.41 91 HIS A O 1
ATOM 697 N N . ILE A 1 92 ? 14.395 6.556 -7.371 1.00 61.44 92 ILE A N 1
ATOM 698 C CA . ILE A 1 92 ? 13.571 7.557 -6.684 1.00 61.44 92 ILE A CA 1
ATOM 699 C C . ILE A 1 92 ? 13.137 8.569 -7.749 1.00 61.44 92 ILE A C 1
ATOM 701 O O . ILE A 1 92 ? 13.963 9.273 -8.329 1.00 61.44 92 ILE A O 1
ATOM 705 N N . GLY A 1 93 ? 11.849 8.542 -8.092 1.00 55.06 93 GLY A N 1
ATOM 706 C CA . GLY A 1 93 ? 11.330 9.206 -9.279 1.00 55.06 93 GLY A CA 1
ATOM 707 C C . GLY A 1 93 ? 11.499 10.720 -9.207 1.00 55.06 93 GLY A C 1
ATOM 708 O O . GLY A 1 93 ? 10.744 11.390 -8.512 1.00 55.06 93 GLY A O 1
ATOM 709 N N . LEU A 1 94 ? 12.443 11.255 -9.983 1.00 46.72 94 LEU A N 1
ATOM 710 C CA . LEU A 1 94 ? 12.528 12.684 -10.310 1.00 46.72 94 LEU A CA 1
ATOM 711 C C . LEU A 1 94 ? 11.580 13.077 -11.465 1.00 46.72 94 LEU A C 1
ATOM 713 O O . LEU A 1 94 ? 11.322 14.259 -11.655 1.00 46.72 94 LEU A O 1
ATOM 717 N N . ASN A 1 95 ? 11.030 12.099 -12.205 1.00 43.81 95 ASN A N 1
ATOM 718 C CA . ASN A 1 95 ? 10.372 12.318 -13.508 1.00 43.81 95 ASN A CA 1
ATOM 719 C C . ASN A 1 95 ? 8.868 11.967 -13.567 1.00 43.81 95 ASN A C 1
ATOM 721 O O . ASN A 1 95 ? 8.298 11.899 -14.652 1.00 43.81 95 ASN A O 1
ATOM 725 N N . GLY A 1 96 ? 8.208 11.732 -12.430 1.00 50.78 96 GLY A N 1
ATOM 726 C CA . GLY A 1 96 ? 6.756 11.514 -12.361 1.00 50.78 96 GLY A CA 1
ATOM 727 C C . GLY A 1 96 ? 6.079 12.568 -11.491 1.00 50.78 96 GLY A C 1
ATOM 728 O O . GLY A 1 96 ? 6.685 13.052 -10.536 1.00 50.78 96 GLY A O 1
ATOM 729 N N . LEU A 1 97 ? 4.822 12.919 -11.787 1.00 52.03 97 LEU A N 1
ATOM 730 C CA . LEU A 1 97 ? 4.030 13.767 -10.891 1.00 52.03 97 LEU A CA 1
ATOM 731 C C . LEU A 1 97 ? 4.015 13.121 -9.497 1.00 52.03 97 LEU A C 1
ATOM 733 O O . LEU A 1 97 ? 3.604 11.969 -9.343 1.00 52.03 97 LEU A O 1
ATOM 737 N N . LYS A 1 98 ? 4.469 13.859 -8.476 1.00 57.78 98 LYS A N 1
ATOM 738 C CA . LYS A 1 98 ? 4.609 13.363 -7.092 1.00 57.78 98 LYS A CA 1
ATOM 739 C C . LYS A 1 98 ? 3.328 12.693 -6.590 1.00 57.78 98 LYS A C 1
ATOM 741 O O . LYS A 1 98 ? 3.376 11.621 -5.982 1.00 57.78 98 LYS A O 1
ATOM 746 N N . TYR A 1 99 ? 2.191 13.253 -6.991 1.00 60.03 99 TYR A N 1
ATOM 747 C CA . TYR A 1 99 ? 0.855 12.761 -6.705 1.00 60.03 99 TYR A CA 1
ATOM 748 C C . TYR A 1 99 ? 0.599 11.298 -7.142 1.00 60.03 99 TYR A C 1
ATOM 750 O O . TYR A 1 99 ? 0.074 10.506 -6.356 1.00 60.03 99 TYR A O 1
ATOM 758 N N . SER A 1 100 ? 1.002 10.885 -8.352 1.00 65.12 100 SER A N 1
ATOM 759 C CA . SER A 1 100 ? 0.723 9.514 -8.809 1.00 65.12 100 SER A CA 1
ATOM 760 C C . SER A 1 100 ? 1.468 8.481 -7.968 1.00 65.12 100 SER A C 1
ATOM 762 O O . SER A 1 100 ? 0.946 7.400 -7.721 1.00 65.12 100 SER A O 1
ATOM 764 N N . SER A 1 101 ? 2.665 8.823 -7.479 1.00 78.56 101 SER A N 1
ATOM 765 C CA . SER A 1 101 ? 3.432 7.945 -6.588 1.00 78.56 101 SER A CA 1
ATOM 766 C C . SER A 1 101 ? 2.786 7.810 -5.205 1.00 78.56 101 SER A C 1
ATOM 768 O O . SER A 1 101 ? 2.772 6.715 -4.647 1.00 78.56 101 SER A O 1
ATOM 770 N N . ALA A 1 102 ? 2.197 8.891 -4.682 1.00 84.12 102 ALA A N 1
ATOM 771 C CA . ALA A 1 102 ? 1.520 8.900 -3.389 1.00 84.12 102 ALA A CA 1
ATOM 772 C C . ALA A 1 102 ? 0.306 7.960 -3.373 1.00 84.12 102 ALA A C 1
ATOM 774 O O . ALA A 1 102 ? 0.095 7.260 -2.388 1.00 84.12 102 ALA A O 1
ATOM 775 N N . LEU A 1 103 ? -0.453 7.880 -4.474 1.00 86.00 103 LEU A N 1
ATOM 776 C CA . LEU A 1 103 ? -1.583 6.952 -4.590 1.00 86.00 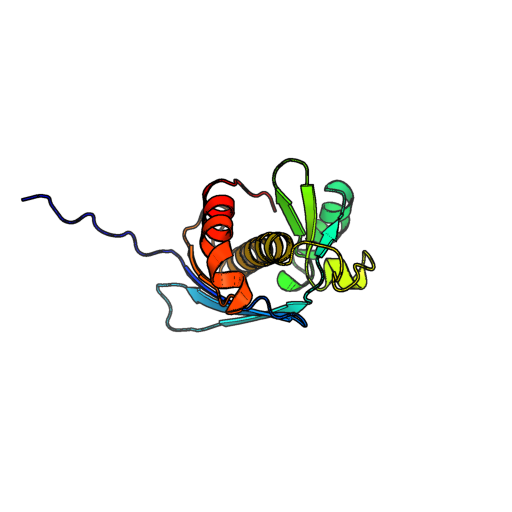103 LEU A CA 1
ATOM 777 C C . LEU A 1 103 ? -1.140 5.488 -4.438 1.00 86.00 103 LEU A C 1
ATOM 779 O O . LEU A 1 103 ? -1.703 4.758 -3.625 1.00 86.00 103 LEU A O 1
ATOM 783 N N . TYR A 1 104 ? -0.116 5.061 -5.184 1.00 89.50 104 TYR A N 1
ATOM 784 C CA . TYR A 1 104 ? 0.385 3.684 -5.099 1.00 89.50 104 TYR A CA 1
ATOM 785 C C . TYR A 1 104 ? 0.985 3.375 -3.723 1.00 89.50 104 TYR A C 1
ATOM 787 O O . TYR A 1 104 ? 0.748 2.296 -3.188 1.00 89.50 104 TYR A O 1
ATOM 795 N N . LYS A 1 105 ? 1.691 4.334 -3.112 1.00 91.94 105 LYS A N 1
ATOM 796 C CA . LYS A 1 105 ? 2.200 4.212 -1.736 1.00 91.94 105 LYS A CA 1
ATOM 797 C C . LYS A 1 105 ? 1.076 4.043 -0.719 1.00 91.94 105 LYS A C 1
ATOM 799 O O . LYS A 1 105 ? 1.160 3.166 0.133 1.00 91.94 105 LYS A O 1
ATOM 804 N N . ALA A 1 106 ? 0.015 4.842 -0.831 1.00 92.31 106 ALA A N 1
ATOM 805 C CA . ALA A 1 106 ? -1.141 4.762 0.054 1.00 92.31 106 ALA A CA 1
ATOM 806 C C . ALA A 1 106 ? -1.830 3.396 -0.040 1.00 92.31 106 ALA A C 1
A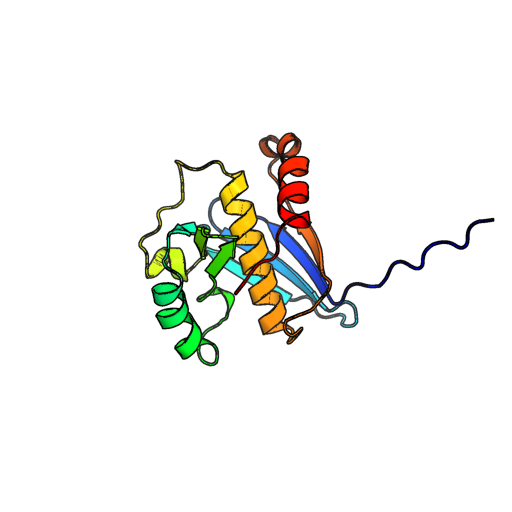TOM 808 O O . ALA A 1 106 ? -2.122 2.770 0.974 1.00 92.31 106 ALA A O 1
ATOM 809 N N . LEU A 1 107 ? -2.061 2.914 -1.262 1.00 93.19 107 LEU A N 1
ATOM 810 C CA . LEU A 1 107 ? -2.720 1.632 -1.500 1.00 93.19 107 LEU A CA 1
ATOM 811 C C . LEU A 1 107 ? -1.862 0.451 -1.041 1.00 93.19 107 LEU A C 1
ATOM 813 O O . LEU A 1 107 ? -2.382 -0.454 -0.395 1.00 93.19 107 LEU A O 1
ATOM 817 N N . ALA A 1 108 ? -0.554 0.488 -1.300 1.00 94.81 108 ALA A N 1
ATOM 818 C CA . ALA A 1 108 ? 0.371 -0.516 -0.791 1.00 94.81 108 ALA A CA 1
ATOM 819 C C . ALA A 1 108 ? 0.365 -0.538 0.743 1.00 94.81 108 ALA A C 1
ATOM 821 O O . ALA A 1 108 ? 0.234 -1.601 1.342 1.00 94.81 108 ALA A O 1
ATOM 822 N N . ALA A 1 109 ? 0.406 0.634 1.385 1.00 95.81 109 ALA A N 1
ATOM 823 C CA . ALA A 1 109 ? 0.306 0.744 2.834 1.00 95.81 109 ALA A CA 1
ATOM 824 C C . ALA A 1 109 ? -1.013 0.170 3.376 1.00 95.81 109 ALA A C 1
ATOM 826 O O . ALA A 1 109 ? -1.001 -0.523 4.390 1.00 95.81 109 ALA A O 1
ATOM 827 N N . LEU A 1 110 ? -2.144 0.406 2.703 1.00 95.44 110 LEU A N 1
ATOM 828 C CA . LEU A 1 110 ? -3.425 -0.189 3.092 1.00 95.44 110 LEU A CA 1
ATOM 829 C C . LEU A 1 110 ? -3.413 -1.714 3.027 1.00 95.44 110 LEU A C 1
ATOM 831 O O . LEU A 1 110 ? -3.926 -2.363 3.938 1.00 95.44 110 LEU A O 1
ATOM 835 N N . TRP A 1 111 ? -2.819 -2.285 1.982 1.00 95.62 111 TRP A N 1
ATOM 836 C CA . TRP A 1 111 ? -2.675 -3.731 1.891 1.00 95.62 111 TRP A CA 1
ATOM 837 C C . TRP A 1 111 ? -1.794 -4.279 3.010 1.00 95.62 111 TRP A C 1
ATOM 839 O O . TRP A 1 111 ? -2.209 -5.205 3.703 1.00 95.62 111 TRP A O 1
ATOM 849 N N . VAL A 1 112 ? -0.649 -3.651 3.279 1.00 96.75 112 VAL A N 1
ATOM 850 C CA . VAL A 1 112 ? 0.229 -4.025 4.399 1.00 96.75 112 VAL A CA 1
ATOM 851 C C . VAL A 1 112 ? -0.529 -4.011 5.728 1.00 96.75 112 VAL A C 1
ATOM 853 O O . VAL A 1 112 ? -0.413 -4.957 6.505 1.00 96.75 112 VAL A O 1
ATOM 856 N N . ILE A 1 113 ? -1.342 -2.979 5.980 1.00 96.31 113 ILE A N 1
ATOM 857 C CA . ILE A 1 113 ? -2.185 -2.899 7.182 1.00 96.31 113 ILE A CA 1
ATOM 858 C C . ILE A 1 113 ? -3.190 -4.049 7.210 1.00 96.31 113 ILE A C 1
ATOM 860 O O . ILE A 1 113 ? -3.322 -4.699 8.243 1.00 96.31 113 ILE A O 1
ATOM 864 N N . SER A 1 114 ? -3.858 -4.332 6.088 1.00 95.44 114 SER A N 1
ATOM 865 C CA . SER A 1 114 ? -4.827 -5.431 6.009 1.00 95.44 114 SER A CA 1
ATOM 866 C C . SER A 1 114 ? -4.202 -6.786 6.343 1.00 95.44 114 SER A C 1
ATOM 868 O O . SER A 1 114 ? -4.835 -7.578 7.032 1.00 95.44 114 SER A O 1
ATOM 870 N N . GLN A 1 115 ? -2.951 -7.021 5.924 1.00 95.12 115 GLN A N 1
ATOM 871 C CA . GLN A 1 115 ? -2.211 -8.244 6.237 1.00 95.12 115 GLN A CA 1
ATOM 872 C C . GLN A 1 115 ? -1.781 -8.280 7.709 1.00 95.12 115 GLN A C 1
ATOM 874 O O . GLN A 1 115 ? -1.974 -9.285 8.384 1.00 95.12 115 GLN A O 1
ATOM 879 N N . LYS A 1 116 ? -1.223 -7.182 8.238 1.00 95.12 116 LYS A N 1
ATOM 880 C CA . LYS A 1 116 ? -0.725 -7.130 9.625 1.00 95.12 116 LYS A CA 1
ATOM 881 C C . LYS A 1 116 ? -1.837 -7.174 10.679 1.00 95.12 116 LYS A C 1
ATOM 883 O O . LYS A 1 116 ? -1.578 -7.611 11.796 1.00 95.12 116 LYS A O 1
ATOM 888 N N . LEU A 1 117 ? -3.034 -6.694 10.345 1.00 94.69 117 LEU A N 1
ATOM 889 C CA . LEU A 1 117 ? -4.206 -6.704 11.228 1.00 94.69 117 LEU A CA 1
ATOM 890 C C . LEU A 1 117 ? -5.206 -7.826 10.910 1.00 94.69 117 LEU A C 1
ATOM 892 O O . LEU A 1 117 ? -6.230 -7.901 11.579 1.00 94.69 117 LEU A O 1
ATOM 896 N N . ASP A 1 118 ? -4.929 -8.669 9.911 1.00 93.69 118 ASP A N 1
ATOM 897 C CA . ASP A 1 118 ? -5.828 -9.738 9.455 1.00 93.69 118 ASP A CA 1
ATOM 898 C C . ASP A 1 118 ? -7.262 -9.244 9.153 1.00 93.69 118 ASP A C 1
ATOM 900 O O . ASP A 1 118 ? -8.265 -9.834 9.547 1.00 93.69 118 ASP A O 1
ATOM 904 N N . LEU A 1 119 ? -7.374 -8.111 8.447 1.00 92.25 119 LEU A N 1
ATOM 905 C CA . LEU A 1 119 ? -8.669 -7.478 8.131 1.00 92.25 119 LEU A CA 1
ATOM 906 C C . LEU A 1 119 ? -9.403 -8.148 6.955 1.00 92.25 119 LEU A C 1
ATOM 908 O O . LEU A 1 119 ? -10.493 -7.724 6.567 1.00 92.25 119 LEU A O 1
ATOM 912 N N . GLY A 1 120 ? -8.796 -9.165 6.340 1.00 90.81 120 GLY A N 1
ATOM 913 C CA . GLY A 1 120 ? -9.304 -9.814 5.136 1.00 90.81 120 GLY A CA 1
ATOM 914 C C . GLY A 1 120 ? -9.360 -8.888 3.911 1.00 90.81 120 GLY A C 1
ATOM 915 O O . GLY A 1 120 ? -8.654 -7.886 3.804 1.00 90.81 120 GLY A O 1
ATOM 916 N N . HIS A 1 121 ? -10.209 -9.245 2.943 1.00 88.31 121 HIS A N 1
ATOM 917 C CA . HIS A 1 121 ? -10.302 -8.552 1.647 1.00 88.31 121 HIS A CA 1
ATOM 918 C C . HIS A 1 121 ? -11.305 -7.390 1.617 1.00 88.31 121 HIS A C 1
ATOM 920 O O . HIS A 1 121 ? -11.332 -6.625 0.653 1.00 88.31 121 HIS A O 1
ATOM 926 N N . HIS A 1 122 ? -12.149 -7.266 2.642 1.00 89.94 122 HIS A N 1
ATOM 927 C CA . HIS A 1 122 ? -13.173 -6.230 2.736 1.00 89.94 122 HIS A CA 1
ATOM 928 C C . HIS A 1 122 ? -13.103 -5.592 4.115 1.00 89.94 122 HIS A C 1
ATOM 930 O O . HIS A 1 122 ? -13.514 -6.198 5.097 1.00 89.94 122 HIS A O 1
ATOM 936 N N . PHE A 1 123 ? -12.607 -4.362 4.162 1.00 91.75 123 PHE A N 1
ATOM 937 C CA . PHE A 1 123 ? -12.468 -3.605 5.395 1.00 91.75 123 PHE A CA 1
ATOM 938 C C . PHE A 1 123 ? -12.682 -2.117 5.135 1.00 91.75 123 PHE A C 1
ATOM 940 O O . PHE A 1 123 ? -12.617 -1.625 4.004 1.00 91.75 123 PHE A O 1
ATOM 947 N N . SER A 1 124 ? -12.943 -1.396 6.211 1.00 92.19 124 SER A N 1
ATOM 948 C CA . SER A 1 124 ? -13.088 0.045 6.266 1.00 92.19 124 SER A CA 1
ATOM 949 C C . SER A 1 124 ? -11.922 0.642 7.044 1.00 92.19 124 SER A C 1
ATOM 951 O O . SER A 1 124 ? -11.560 0.188 8.127 1.00 92.19 124 SER A O 1
ATOM 953 N N . ILE A 1 125 ? -11.311 1.682 6.488 1.00 91.94 125 ILE A N 1
ATOM 954 C CA . ILE A 1 125 ? -10.178 2.350 7.118 1.00 91.94 125 ILE A CA 1
ATOM 955 C C . ILE A 1 125 ? -10.333 3.858 6.996 1.00 91.94 125 ILE A C 1
ATOM 957 O O . ILE A 1 125 ? -10.629 4.381 5.918 1.00 91.94 125 ILE A O 1
ATOM 961 N N . ALA A 1 126 ? -10.146 4.569 8.105 1.00 91.94 126 ALA A N 1
ATOM 962 C CA . ALA A 1 126 ? -10.014 6.018 8.069 1.00 91.94 126 ALA A CA 1
ATOM 963 C C . ALA A 1 126 ? -8.550 6.382 7.821 1.00 91.94 126 ALA A C 1
ATOM 965 O O . ALA A 1 126 ? -7.660 5.903 8.521 1.00 91.94 126 ALA A O 1
ATOM 966 N N . ILE A 1 127 ? -8.308 7.236 6.827 1.00 90.94 127 ILE A N 1
ATOM 967 C CA . ILE A 1 127 ? -6.960 7.648 6.433 1.00 90.94 127 ILE A CA 1
ATOM 968 C C . ILE A 1 127 ? -6.728 9.131 6.710 1.00 90.94 127 ILE A C 1
ATOM 970 O O . ILE A 1 127 ? -7.574 9.976 6.412 1.00 90.94 127 ILE A O 1
ATOM 974 N N . ALA A 1 128 ? -5.547 9.443 7.226 1.00 90.62 128 ALA A N 1
ATOM 975 C CA . ALA A 1 128 ? -4.976 10.779 7.246 1.00 90.62 128 ALA A CA 1
ATOM 976 C C . ALA A 1 128 ? -3.634 10.753 6.507 1.00 90.62 128 ALA A C 1
ATOM 978 O O . ALA A 1 128 ? -2.851 9.816 6.651 1.00 90.62 128 ALA A O 1
ATOM 979 N N . VAL A 1 129 ? -3.372 11.776 5.701 1.00 87.00 129 VAL A N 1
ATOM 980 C CA . VAL A 1 129 ? -2.168 11.861 4.870 1.00 87.00 129 VAL A CA 1
ATOM 981 C C . VAL A 1 129 ? -1.508 13.215 5.039 1.00 87.00 129 VAL A C 1
ATOM 983 O O . VAL A 1 129 ? -2.163 14.251 4.922 1.00 87.00 129 VAL A O 1
ATOM 986 N N . PHE A 1 130 ? -0.205 13.194 5.300 1.00 83.12 130 PHE A N 1
ATOM 987 C CA . PHE A 1 130 ? 0.637 14.379 5.300 1.00 83.12 130 PHE A CA 1
ATOM 988 C C . PHE A 1 130 ? 1.069 14.669 3.865 1.00 83.12 130 PHE A C 1
ATOM 990 O O . PHE A 1 130 ? 1.874 13.944 3.283 1.00 83.12 130 PHE A O 1
ATOM 997 N N . LEU A 1 131 ? 0.506 15.730 3.292 1.00 70.88 131 LEU A N 1
ATOM 998 C CA . LEU A 1 131 ? 0.919 16.257 1.996 1.00 70.88 131 LEU A CA 1
ATOM 999 C C . LEU A 1 131 ? 1.769 17.516 2.219 1.00 70.88 131 LEU A C 1
ATOM 1001 O O . LEU A 1 131 ? 1.386 18.361 3.037 1.00 70.88 131 LEU A O 1
ATOM 1005 N N . PRO A 1 132 ? 2.907 17.675 1.519 1.00 64.81 132 PRO A N 1
ATOM 1006 C CA . PRO A 1 132 ? 3.679 18.910 1.554 1.00 64.81 132 PRO A CA 1
ATOM 1007 C C . PRO A 1 132 ? 2.803 20.128 1.207 1.00 64.81 132 PRO A C 1
ATOM 1009 O O . PRO A 1 132 ? 1.896 20.004 0.383 1.00 64.81 132 PRO A O 1
ATOM 1012 N N . PRO A 1 133 ? 3.086 21.331 1.744 1.00 57.44 133 PRO A N 1
ATOM 1013 C CA . PRO A 1 133 ? 2.257 22.522 1.516 1.00 57.44 133 PRO A CA 1
ATOM 1014 C C . PRO A 1 133 ? 2.046 22.864 0.033 1.00 57.44 133 PRO A C 1
ATOM 1016 O O . PRO A 1 133 ? 0.972 23.316 -0.352 1.00 57.44 133 PRO A O 1
ATOM 1019 N N . GLY A 1 134 ? 3.051 22.598 -0.810 1.00 61.97 134 GLY A N 1
ATOM 1020 C CA . GLY A 1 134 ? 2.969 22.789 -2.262 1.00 61.97 134 GLY A CA 1
ATOM 1021 C C . GLY A 1 134 ? 2.042 21.807 -2.992 1.00 61.97 134 GLY A C 1
ATOM 1022 O O . GLY A 1 134 ? 1.699 22.058 -4.138 1.00 61.97 134 GLY A O 1
ATOM 1023 N N . GLU A 1 135 ? 1.616 20.725 -2.335 1.00 63.50 135 GLU A N 1
ATOM 1024 C CA . GLU A 1 135 ? 0.729 19.676 -2.867 1.00 63.50 135 GLU A CA 1
ATOM 1025 C C . GLU A 1 135 ? -0.691 19.770 -2.269 1.00 63.50 135 GLU A C 1
ATOM 1027 O O . GLU A 1 135 ? -1.571 18.965 -2.572 1.00 63.50 135 GLU A O 1
ATOM 1032 N N . PHE A 1 136 ? -0.954 20.777 -1.423 1.00 59.00 136 PHE A N 1
ATOM 1033 C CA . PHE A 1 136 ? -2.247 20.955 -0.758 1.00 59.00 136 PHE A CA 1
ATOM 1034 C C . PHE A 1 136 ? -3.391 21.227 -1.746 1.00 59.00 136 PHE A C 1
ATOM 1036 O O . PHE A 1 136 ? -4.494 20.709 -1.566 1.00 59.00 136 PHE A O 1
ATOM 1043 N N . ASN A 1 137 ? -3.138 21.974 -2.825 1.00 58.94 137 ASN A N 1
ATOM 1044 C CA . ASN A 1 137 ? -4.137 22.206 -3.876 1.00 58.94 137 ASN A CA 1
ATOM 1045 C C . ASN A 1 137 ? -4.468 20.922 -4.662 1.00 58.94 137 ASN A C 1
ATOM 1047 O O . ASN A 1 137 ? -5.604 20.753 -5.108 1.00 58.94 137 ASN A O 1
ATOM 1051 N N . ASP A 1 138 ? -3.523 19.981 -4.730 1.00 63.44 138 ASP A N 1
ATOM 1052 C CA . ASP A 1 138 ? -3.676 18.682 -5.396 1.00 63.44 138 ASP A CA 1
ATOM 1053 C C . ASP A 1 138 ? -4.312 17.616 -4.482 1.00 63.44 138 ASP A C 1
ATOM 1055 O O . ASP A 1 138 ? -4.729 16.551 -4.945 1.00 63.44 138 ASP A O 1
ATOM 1059 N N . SER A 1 139 ? -4.475 17.909 -3.184 1.00 66.75 139 SER A N 1
ATOM 1060 C CA . SER A 1 139 ? -5.081 16.993 -2.204 1.00 66.75 139 SER A CA 1
ATOM 1061 C C . SER A 1 139 ? -6.489 16.538 -2.599 1.00 66.75 139 SER A C 1
ATOM 1063 O O . SER A 1 139 ? -6.854 15.380 -2.391 1.00 66.75 139 SER A O 1
ATOM 1065 N N . LYS A 1 140 ? -7.281 17.412 -3.237 1.00 68.50 140 LYS A N 1
ATOM 1066 C CA . LYS A 1 140 ? -8.616 17.055 -3.740 1.00 68.50 140 LYS A CA 1
ATOM 1067 C C . LYS A 1 140 ? -8.537 15.979 -4.819 1.00 68.50 140 LYS A C 1
ATOM 1069 O O . LYS A 1 140 ? -9.266 14.996 -4.730 1.00 68.50 140 LYS A O 1
ATOM 1074 N N . GLN A 1 141 ? -7.620 16.122 -5.777 1.00 69.56 141 GLN A N 1
ATOM 1075 C CA . GLN A 1 141 ? -7.408 15.120 -6.824 1.00 69.56 141 GLN A CA 1
ATOM 1076 C C . GLN A 1 141 ? -6.925 13.797 -6.222 1.00 69.56 141 GLN A C 1
ATOM 1078 O O . GLN A 1 141 ? -7.392 12.737 -6.639 1.00 69.56 141 GLN A O 1
ATOM 1083 N N . PHE A 1 142 ? -6.084 13.851 -5.179 1.00 71.94 142 PHE A N 1
ATOM 1084 C CA . PHE A 1 142 ? -5.689 12.658 -4.430 1.00 71.94 142 PHE A CA 1
ATOM 1085 C C . PHE A 1 142 ? -6.879 11.900 -3.874 1.00 71.94 142 PHE A C 1
ATOM 1087 O O . PHE A 1 142 ? -7.039 10.714 -4.171 1.00 71.94 142 PHE A O 1
ATOM 1094 N N . PHE A 1 143 ? -7.740 12.578 -3.122 1.00 72.50 143 PHE A N 1
ATOM 1095 C CA . PHE A 1 143 ? -8.893 11.925 -2.517 1.00 72.50 143 PHE A CA 1
ATOM 1096 C C . PHE A 1 143 ? -9.951 11.501 -3.544 1.00 72.50 143 PHE A C 1
ATOM 1098 O O . PHE A 1 143 ? -10.617 10.490 -3.324 1.00 72.50 143 PHE A O 1
ATOM 1105 N N . GLU A 1 144 ? -10.113 12.206 -4.665 1.00 73.38 144 GLU A N 1
ATOM 1106 C CA . GLU A 1 144 ? -11.027 11.781 -5.736 1.00 73.38 144 GLU A CA 1
ATOM 1107 C C . GLU A 1 144 ? -10.558 10.505 -6.436 1.00 73.38 144 GLU A C 1
ATOM 1109 O O . GLU A 1 144 ? -11.339 9.571 -6.652 1.00 73.38 144 GLU A O 1
ATOM 1114 N N . LEU A 1 145 ? -9.267 10.417 -6.733 1.00 69.12 145 LEU A N 1
ATOM 1115 C CA . LEU A 1 145 ? -8.675 9.217 -7.312 1.00 69.12 145 LEU A CA 1
ATOM 1116 C C . LEU A 1 145 ? -8.657 8.055 -6.319 1.00 69.12 145 LEU A C 1
ATOM 1118 O O . LEU A 1 145 ? -8.840 6.913 -6.729 1.00 69.12 145 LEU A O 1
ATOM 1122 N N . PHE A 1 146 ? -8.521 8.337 -5.024 1.00 70.50 146 PHE A N 1
ATOM 1123 C CA . PHE A 1 146 ? -8.617 7.328 -3.973 1.00 70.50 146 PHE A CA 1
ATOM 1124 C C . PHE A 1 146 ? -10.041 6.768 -3.824 1.00 70.50 146 PHE A C 1
ATOM 1126 O O . PHE A 1 146 ? -10.225 5.561 -3.705 1.00 70.50 146 PHE A O 1
ATOM 1133 N N . LYS A 1 147 ? -11.069 7.627 -3.875 1.00 68.25 147 LYS A N 1
ATOM 1134 C CA . LYS A 1 147 ? -12.481 7.224 -3.718 1.00 68.25 147 LYS A CA 1
ATOM 1135 C C . LYS A 1 147 ? -13.032 6.405 -4.887 1.00 68.25 147 LYS A C 1
ATOM 1137 O O . LYS A 1 147 ? -13.981 5.652 -4.698 1.00 68.25 147 LYS A O 1
ATOM 1142 N N . SER A 1 148 ? -12.497 6.589 -6.091 1.00 59.53 148 SER A N 1
ATOM 1143 C CA . SER A 1 148 ? -13.091 6.068 -7.331 1.00 59.53 148 SER A CA 1
ATOM 1144 C C . SER A 1 148 ? -12.529 4.722 -7.798 1.00 59.53 148 SER A C 1
ATOM 1146 O O . SER A 1 148 ? -12.975 4.203 -8.822 1.00 59.53 148 SER A O 1
ATOM 1148 N N . ARG A 1 149 ? -11.557 4.133 -7.087 1.00 64.31 149 ARG A N 1
ATOM 1149 C CA . ARG A 1 149 ? -10.774 3.002 -7.608 1.00 64.31 149 ARG A CA 1
ATOM 1150 C C . ARG A 1 149 ? -10.934 1.738 -6.765 1.00 64.31 149 ARG A C 1
ATOM 1152 O O . ARG A 1 149 ? -10.645 1.724 -5.574 1.00 64.31 149 ARG A O 1
ATOM 1159 N N . ARG A 1 150 ? -11.343 0.644 -7.420 1.00 60.03 150 ARG A N 1
ATOM 1160 C CA . ARG A 1 150 ? -11.149 -0.722 -6.912 1.00 60.03 150 ARG A CA 1
ATOM 1161 C C . ARG A 1 150 ? -9.699 -1.118 -7.152 1.00 60.03 150 ARG A C 1
ATOM 1163 O O . ARG A 1 150 ? -9.208 -0.979 -8.270 1.00 60.03 150 ARG A O 1
ATOM 1170 N N . CYS A 1 151 ? -9.042 -1.599 -6.108 1.00 59.34 151 CYS A N 1
ATOM 1171 C CA . CYS A 1 151 ? -7.654 -2.032 -6.167 1.00 59.34 151 CYS A CA 1
ATOM 1172 C C . CYS A 1 151 ? -7.585 -3.545 -5.999 1.00 59.34 151 CYS A C 1
ATOM 1174 O O . CYS A 1 151 ? -8.407 -4.129 -5.291 1.00 59.34 151 CYS A O 1
ATOM 1176 N N . PHE A 1 152 ? -6.610 -4.150 -6.667 1.00 57.44 152 PHE A N 1
ATOM 1177 C CA . PHE A 1 152 ? -6.274 -5.559 -6.523 1.00 57.44 152 PHE A CA 1
ATOM 1178 C C . PHE A 1 152 ? -4.838 -5.650 -6.004 1.00 57.44 152 PHE A C 1
ATOM 1180 O O . PHE A 1 152 ? -3.976 -4.879 -6.447 1.00 57.44 152 PHE A O 1
ATOM 1187 N N . PHE A 1 153 ? -4.635 -6.561 -5.058 1.00 55.72 153 PHE A N 1
ATOM 1188 C CA . PHE A 1 153 ? -3.367 -6.883 -4.413 1.00 55.72 153 PHE A CA 1
ATOM 1189 C C . PHE A 1 153 ? -3.075 -8.368 -4.604 1.00 55.72 153 PHE A C 1
ATOM 1191 O O . PHE A 1 153 ? -4.069 -9.127 -4.723 1.00 55.72 153 PHE A O 1
#

Sequence (153 aa):
MARPKKVAVPDAIAVMDFGGLSTRVFYFESHKSQTNSFIMESQVGPVSRDTANAYTLPNLNSTSPENIAWVAINNDCRAVGYLAASQFNAHIGLNGLKYSSALYKALAALWVISQKLDLGHHFSIAIAVFLPPGEFNDSKQFFELFKSRRCFF

Secondary structure (DSSP, 8-state):
-PPPP-PPPPSEEEEEE--SSEEEEEEEETT----EEEEEES-EEE--HHHHHHHHGGGTTTS-GGGS-EEEETTEEEEETHHHHHHS-----SSS-HHHHHHHHHHHHHHHHHHHTT--SS--EEEEEE--GGGTTTHHHHHHHHHT---B-

Organism: NCBI:txid2949571

pLDDT: mean 82.56, std 14.32, range [43.81, 97.62]